Protein AF-A0A7S0XAI7-F1 (afdb_monomer_lite)

Sequence (142 aa):
STGARASRQPRCCQARARVEGGEAKEKMVASTLARLATSGPLSQPAGAPVFSASLAEARTRSRNFFRGVCREVPWAMRTYMLEEVTTTAKFRSQLADEWRRHDTTDYPVIDVMLFKASQEVVSAMAHHTQRHHIITRFVSPE

Radius of gyration: 27.35 Å; chains: 1; bounding box: 89×69×40 Å

pLDDT: mean 79.45, std 17.87, range [37.59, 95.19]

Foldseek 3Di:
DDDDDDDDDDPDPPPVVVVVVVVVVVVVVVVVVVVVVDDPLLPDDLDDQDADPDPVVLVVVLVVVLVVVLVCLVVLCVVLVCVVQDDSVQLNVLVVVVSVVPDDPDRRVSSVVSSVVSVVVNCSVVVVDHSVVCCCPRRDPD

Organism: NCBI:txid81844

InterPro domains:
  IPR016488 NADH dehydrogenase [ubiquinone] (complex I), alpha subcomplex, subunit 6 [PTHR12964] (5-140)

Structure (mmCIF, N/CA/C/O backbone):
data_AF-A0A7S0XAI7-F1
#
_entry.id   AF-A0A7S0XAI7-F1
#
loop_
_atom_site.group_PDB
_atom_site.id
_atom_site.type_symbol
_atom_site.label_atom_id
_atom_site.label_alt_id
_atom_site.label_comp_id
_atom_site.label_asym_id
_atom_site.label_entity_id
_atom_site.label_seq_id
_atom_site.pdbx_PDB_ins_code
_atom_site.Cartn_x
_atom_site.Cartn_y
_atom_site.Cartn_z
_atom_site.occupancy
_atom_site.B_iso_or_equiv
_atom_site.auth_seq_id
_atom_site.auth_comp_id
_atom_site.auth_asym_id
_atom_site.auth_atom_id
_atom_site.pdbx_PDB_model_num
ATOM 1 N N . SER A 1 1 ? 71.194 55.278 22.392 1.00 39.97 1 SER A N 1
ATOM 2 C CA . SER A 1 1 ? 69.857 55.905 22.384 1.00 39.97 1 SER A CA 1
ATOM 3 C C . SER A 1 1 ? 68.845 54.898 21.863 1.00 39.97 1 SER A C 1
ATOM 5 O O . SER A 1 1 ? 69.182 54.189 20.927 1.00 39.97 1 SER A O 1
ATOM 7 N N . THR A 1 2 ? 67.642 54.871 22.467 1.00 37.59 2 THR A N 1
ATOM 8 C CA . THR A 1 2 ? 66.369 54.285 21.952 1.00 37.59 2 THR A CA 1
ATOM 9 C C . THR A 1 2 ? 66.388 52.776 21.631 1.00 37.59 2 THR A C 1
ATOM 11 O O . THR A 1 2 ? 67.085 52.344 20.733 1.00 37.59 2 THR A O 1
ATOM 14 N N . GLY A 1 3 ? 65.688 51.869 22.322 1.00 45.44 3 GLY A N 1
ATOM 15 C CA . GLY A 1 3 ? 64.311 51.909 22.823 1.00 45.44 3 GLY A CA 1
ATOM 16 C C . GLY A 1 3 ? 63.417 51.094 21.875 1.00 45.44 3 GLY A C 1
ATOM 17 O O . GLY A 1 3 ? 63.122 51.574 20.788 1.00 45.44 3 GLY A O 1
ATOM 18 N N . ALA A 1 4 ? 62.980 49.885 22.256 1.00 39.44 4 ALA A N 1
ATOM 19 C CA . ALA A 1 4 ? 62.011 49.105 21.475 1.00 39.44 4 ALA A CA 1
ATOM 20 C C . ALA A 1 4 ? 60.995 48.400 22.391 1.00 39.44 4 ALA A C 1
ATOM 22 O O . ALA A 1 4 ? 61.331 47.601 23.261 1.00 39.44 4 ALA A O 1
ATOM 23 N N . ARG A 1 5 ? 59.735 48.787 22.198 1.00 42.44 5 ARG A N 1
ATOM 24 C CA . ARG A 1 5 ? 58.541 48.493 22.993 1.00 42.44 5 ARG A CA 1
ATOM 25 C C . ARG A 1 5 ? 57.945 47.157 22.531 1.00 42.44 5 ARG A C 1
ATOM 27 O O . ARG A 1 5 ? 57.613 47.022 21.358 1.00 42.44 5 ARG A O 1
ATOM 34 N N . ALA A 1 6 ? 57.787 46.192 23.437 1.00 44.72 6 ALA A N 1
ATOM 35 C CA . ALA A 1 6 ? 57.151 44.909 23.138 1.00 44.72 6 ALA A CA 1
ATOM 36 C C . ALA A 1 6 ? 55.638 45.084 22.906 1.00 44.72 6 ALA A C 1
ATOM 38 O O . ALA A 1 6 ? 54.916 45.627 23.748 1.00 44.72 6 ALA A O 1
ATOM 39 N N . SER A 1 7 ? 55.171 44.640 21.742 1.00 44.81 7 SER A N 1
ATOM 40 C CA . SER A 1 7 ? 53.781 44.672 21.298 1.00 44.81 7 SER A CA 1
ATOM 41 C C . SER A 1 7 ? 52.954 43.563 21.962 1.00 44.81 7 SER A C 1
ATOM 43 O O . SER A 1 7 ? 53.325 42.391 21.976 1.00 44.81 7 SER A O 1
ATOM 45 N N . ARG A 1 8 ? 51.795 43.937 22.520 1.00 47.50 8 ARG A N 1
ATOM 46 C CA . ARG A 1 8 ? 50.760 43.005 22.993 1.00 47.50 8 ARG A CA 1
ATOM 47 C C . ARG A 1 8 ? 50.003 42.431 21.790 1.00 47.50 8 ARG A C 1
ATOM 49 O O . ARG A 1 8 ? 49.464 43.194 20.994 1.00 47.50 8 ARG A O 1
ATOM 56 N N . GLN A 1 9 ? 49.919 41.106 21.690 1.00 51.25 9 GLN A N 1
ATOM 57 C CA . GLN A 1 9 ? 49.049 40.405 20.735 1.00 51.25 9 GLN A CA 1
ATOM 58 C C . GLN A 1 9 ? 47.570 40.444 21.183 1.00 51.25 9 GLN A C 1
ATOM 60 O O . GLN A 1 9 ? 47.303 40.342 22.386 1.00 51.25 9 GLN A O 1
ATOM 65 N N . PRO A 1 10 ? 46.590 40.557 20.261 1.00 45.16 10 PRO A N 1
ATOM 66 C CA . PRO A 1 10 ? 45.172 40.589 20.605 1.00 45.16 10 PRO A CA 1
ATOM 67 C C . PRO A 1 10 ? 44.537 39.187 20.655 1.00 45.16 10 PRO A C 1
ATOM 69 O O . PRO A 1 10 ? 44.761 38.327 19.804 1.00 45.16 10 PRO A O 1
ATOM 72 N N . ARG A 1 11 ? 43.673 38.987 21.657 1.00 48.84 11 ARG A N 1
ATOM 73 C CA . ARG A 1 11 ? 42.881 37.777 21.941 1.00 48.84 11 ARG A CA 1
ATOM 74 C C . ARG A 1 11 ? 41.692 37.597 20.974 1.00 48.84 11 ARG A C 1
ATOM 76 O O . ARG A 1 11 ? 40.551 37.589 21.422 1.00 48.84 11 ARG A O 1
ATOM 83 N N . CYS A 1 12 ? 41.918 37.482 19.664 1.00 46.75 12 CYS A N 1
ATOM 84 C CA . CYS A 1 12 ? 40.808 37.424 18.689 1.00 46.75 12 CYS A CA 1
ATOM 85 C C . CYS A 1 12 ? 40.480 36.013 18.145 1.00 46.75 12 CYS A C 1
ATOM 87 O O . CYS A 1 12 ? 39.404 35.798 17.595 1.00 46.75 12 CYS A O 1
ATOM 89 N N . CYS A 1 13 ? 41.347 35.010 18.327 1.00 45.41 13 CYS A N 1
ATOM 90 C CA . CYS A 1 13 ? 41.187 33.722 17.628 1.00 45.41 13 CYS A CA 1
ATOM 91 C C . CYS A 1 13 ? 40.283 32.681 18.323 1.00 45.41 13 CYS A C 1
ATOM 93 O O . CYS A 1 13 ? 39.889 31.712 17.685 1.00 45.41 13 CYS A O 1
ATOM 95 N N . GLN A 1 14 ? 39.915 32.852 19.599 1.00 48.50 14 GLN A N 1
ATOM 96 C CA . GLN A 1 14 ? 39.150 31.827 20.339 1.00 48.50 14 GLN A CA 1
ATOM 97 C C . GLN A 1 14 ? 37.618 31.967 20.233 1.00 48.50 14 GLN A C 1
ATOM 99 O O . GLN A 1 14 ? 36.899 31.022 20.548 1.00 48.50 14 GLN A O 1
ATOM 104 N N . ALA A 1 15 ? 37.097 33.103 19.756 1.00 47.91 15 ALA A N 1
ATOM 105 C CA . ALA A 1 15 ? 35.651 33.325 19.647 1.00 47.91 15 ALA A CA 1
ATOM 106 C C . ALA A 1 15 ? 35.016 32.676 18.398 1.00 47.91 15 ALA A C 1
ATOM 108 O O . ALA A 1 15 ? 33.851 32.292 18.442 1.00 47.91 15 ALA A O 1
ATOM 109 N N . ARG A 1 16 ? 35.771 32.497 17.303 1.00 47.25 16 ARG A N 1
ATOM 110 C CA . ARG A 1 16 ? 35.244 31.961 16.029 1.00 47.25 16 ARG A CA 1
ATOM 111 C C . ARG A 1 16 ? 34.845 30.482 16.099 1.00 47.25 16 ARG A C 1
ATOM 113 O O . ARG A 1 16 ? 33.757 30.128 15.663 1.00 47.25 16 ARG A O 1
ATOM 120 N N . ALA A 1 17 ? 35.658 29.637 16.735 1.00 41.84 17 ALA A N 1
ATOM 121 C CA . ALA A 1 17 ? 35.415 28.190 16.782 1.00 41.84 17 ALA A CA 1
ATOM 122 C C . ALA A 1 17 ? 34.161 27.788 17.592 1.00 41.84 17 ALA A C 1
ATOM 124 O O . ALA A 1 17 ? 33.568 26.738 17.351 1.00 41.84 17 ALA A O 1
ATOM 125 N N . ARG A 1 18 ? 33.728 28.618 18.556 1.00 45.16 18 ARG A N 1
ATOM 126 C CA . ARG A 1 18 ? 32.537 28.341 19.383 1.00 45.16 18 ARG A CA 1
ATOM 127 C C . ARG A 1 18 ? 31.226 28.679 18.665 1.00 45.16 18 ARG A C 1
ATOM 129 O O . ARG A 1 18 ? 30.214 28.044 18.945 1.00 45.16 18 ARG A O 1
ATOM 136 N N . VAL A 1 19 ? 31.259 29.645 17.743 1.00 50.91 19 VAL A N 1
ATOM 137 C CA . VAL A 1 19 ? 30.106 30.058 16.924 1.00 50.91 19 VAL A CA 1
ATOM 138 C C . VAL A 1 19 ? 29.826 29.019 15.835 1.00 50.91 19 VAL A C 1
ATOM 140 O O . VAL A 1 19 ? 28.688 28.580 15.695 1.00 50.91 19 VAL A O 1
ATOM 143 N N . GLU A 1 20 ? 30.866 28.517 15.163 1.00 49.88 20 GLU A N 1
ATOM 144 C CA . GLU A 1 20 ? 30.736 27.502 14.102 1.00 49.88 20 GLU A CA 1
ATOM 145 C C . GLU A 1 20 ? 30.156 26.167 14.618 1.00 49.88 20 GLU A C 1
ATOM 147 O O . GLU A 1 20 ? 29.331 25.535 13.956 1.00 49.88 20 GLU A O 1
ATOM 152 N N . GLY A 1 21 ? 30.518 25.754 15.841 1.00 52.00 21 GLY A N 1
ATOM 153 C CA . GLY A 1 21 ? 29.974 24.544 16.473 1.00 52.00 21 GLY A CA 1
ATOM 154 C C . GLY A 1 21 ? 28.517 24.668 16.946 1.00 52.00 21 GLY A C 1
ATOM 155 O O . GLY A 1 21 ? 27.810 23.660 17.017 1.00 52.00 21 GLY A O 1
ATOM 156 N N . GLY A 1 22 ? 28.057 25.884 17.264 1.00 57.41 22 GLY A N 1
ATOM 157 C CA . GLY A 1 22 ? 26.656 26.168 17.593 1.00 57.41 22 GLY A CA 1
ATOM 158 C C . GLY A 1 22 ? 25.771 26.153 16.349 1.00 57.41 22 GLY A C 1
ATOM 159 O O . GLY A 1 22 ? 24.741 25.485 16.332 1.00 57.41 22 GLY A O 1
ATOM 160 N N . GLU A 1 23 ? 26.246 26.781 15.276 1.00 58.97 23 GLU A N 1
ATOM 161 C CA . GLU A 1 23 ? 25.546 26.866 13.994 1.00 58.97 23 GLU A CA 1
ATOM 162 C C . GLU A 1 23 ? 25.386 25.486 13.328 1.00 58.97 23 GLU A C 1
ATOM 164 O O . GLU A 1 23 ? 24.340 25.174 12.761 1.00 58.97 23 GLU A O 1
ATOM 169 N N . ALA A 1 24 ? 26.387 24.605 13.444 1.00 65.25 24 ALA A N 1
ATOM 170 C CA . ALA A 1 24 ? 26.294 23.227 12.955 1.00 65.25 24 ALA A CA 1
ATOM 171 C C . ALA A 1 24 ? 25.260 22.390 13.732 1.00 65.25 24 ALA A C 1
ATOM 173 O O . ALA A 1 24 ? 24.505 21.619 13.134 1.00 65.25 24 ALA A O 1
ATOM 174 N N . LYS A 1 25 ? 25.188 22.554 15.061 1.00 67.50 25 LYS A N 1
ATOM 175 C CA . LYS A 1 25 ? 24.176 21.885 15.895 1.00 67.50 25 LYS A CA 1
ATOM 176 C C . LYS A 1 25 ? 22.775 22.402 15.598 1.00 67.50 25 LYS A C 1
ATOM 178 O O . LYS A 1 25 ? 21.853 21.601 15.488 1.00 67.50 25 LYS A O 1
ATOM 183 N N . GLU A 1 26 ? 22.625 23.708 15.421 1.00 71.69 26 GLU A N 1
ATOM 184 C CA . GLU A 1 26 ? 21.356 24.337 15.066 1.00 71.69 26 GLU A CA 1
ATOM 185 C C . GLU A 1 26 ? 20.870 23.877 13.688 1.00 71.69 26 GLU A C 1
ATOM 187 O O . GLU A 1 26 ? 19.724 23.456 13.557 1.00 71.69 26 GLU A O 1
ATOM 192 N N . LYS A 1 27 ? 21.759 23.802 12.688 1.00 72.75 27 LYS A N 1
ATOM 193 C CA . LYS A 1 27 ? 21.453 23.227 11.366 1.00 72.75 27 LYS A CA 1
ATOM 194 C C . LYS A 1 27 ? 21.058 21.752 11.447 1.00 72.75 27 LYS A C 1
ATOM 196 O O . LYS A 1 27 ? 20.119 21.331 10.776 1.00 72.75 27 LYS A O 1
ATOM 201 N N . MET A 1 28 ? 21.734 20.959 12.279 1.00 68.56 28 MET A N 1
ATOM 202 C CA . MET A 1 28 ? 21.401 19.545 12.479 1.00 68.56 28 MET A CA 1
ATOM 203 C C . MET A 1 28 ? 20.022 19.375 13.130 1.00 68.56 28 MET A C 1
ATOM 205 O O . MET A 1 28 ? 19.206 18.595 12.631 1.00 68.56 28 MET A O 1
ATOM 209 N N . VAL A 1 29 ? 19.738 20.129 14.196 1.00 74.00 29 VAL A N 1
ATOM 210 C CA . VAL A 1 29 ? 18.439 20.130 14.885 1.00 74.00 29 VAL A CA 1
ATOM 211 C C . VAL A 1 29 ? 17.336 20.624 13.951 1.00 74.00 29 VAL A C 1
ATOM 213 O O . VAL A 1 29 ? 16.318 19.950 13.830 1.00 74.00 29 VAL A O 1
ATOM 216 N N . ALA A 1 30 ? 17.562 21.709 13.209 1.00 71.00 30 ALA A N 1
ATOM 217 C CA . ALA A 1 30 ? 16.631 22.222 12.208 1.00 71.00 30 ALA A CA 1
ATOM 218 C C . ALA A 1 30 ? 16.374 21.208 11.082 1.00 71.00 30 ALA A C 1
ATOM 220 O O . ALA A 1 30 ? 15.227 21.010 10.697 1.00 71.00 30 ALA A O 1
ATOM 221 N N . SER A 1 31 ? 17.399 20.496 10.596 1.00 70.81 31 SER A N 1
ATOM 222 C CA . SER A 1 31 ? 17.222 19.442 9.584 1.00 70.81 31 SER A CA 1
ATOM 223 C C . SER A 1 31 ? 16.433 18.242 10.118 1.00 70.81 31 SER A C 1
ATOM 225 O O . SER A 1 31 ? 15.653 17.631 9.389 1.00 70.81 31 SER A O 1
ATOM 227 N N . THR A 1 32 ? 16.610 17.920 11.401 1.00 69.25 32 THR A N 1
ATOM 228 C CA . THR A 1 32 ? 15.903 16.825 12.072 1.00 69.25 32 THR A CA 1
ATOM 229 C C . THR A 1 32 ? 14.440 17.201 12.289 1.00 69.25 32 THR A C 1
ATOM 231 O O . THR A 1 32 ? 13.553 16.423 11.953 1.00 69.25 32 THR A O 1
ATOM 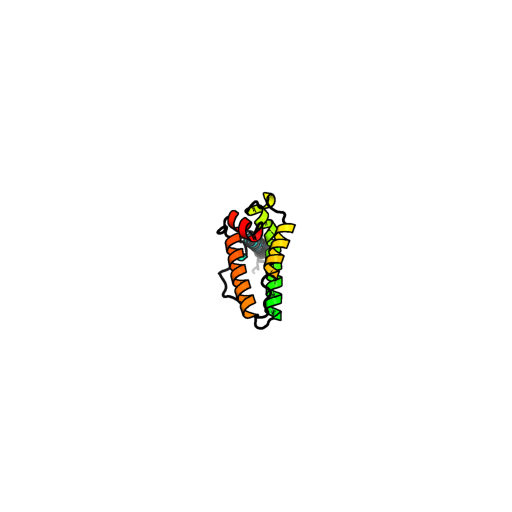234 N N . LEU A 1 33 ? 14.178 18.422 12.762 1.00 67.81 33 LEU A N 1
ATOM 235 C CA . LEU A 1 33 ? 12.834 18.988 12.892 1.00 67.81 33 LEU A CA 1
ATOM 236 C C . LEU A 1 33 ? 12.129 19.106 11.540 1.00 67.81 33 LEU A C 1
ATOM 238 O O . LEU A 1 33 ? 10.972 18.720 11.437 1.00 67.81 33 LEU A O 1
ATOM 242 N N . ALA A 1 34 ? 12.825 19.553 10.494 1.00 62.69 34 ALA A N 1
ATOM 243 C CA . ALA A 1 34 ? 12.274 19.617 9.144 1.00 62.69 34 ALA A CA 1
ATOM 244 C C . ALA A 1 34 ? 11.853 18.226 8.647 1.00 62.69 34 ALA A C 1
ATOM 246 O O . ALA A 1 34 ? 10.745 18.069 8.155 1.00 62.69 34 ALA A O 1
ATOM 247 N N . ARG A 1 35 ? 12.680 17.191 8.857 1.00 59.84 35 ARG A N 1
ATOM 248 C CA . ARG A 1 35 ? 12.329 15.798 8.515 1.00 59.84 35 ARG A CA 1
ATOM 249 C C . ARG A 1 35 ? 11.142 15.248 9.308 1.00 59.84 35 ARG A C 1
ATOM 251 O O . ARG A 1 35 ? 10.456 14.368 8.805 1.00 59.84 35 ARG A O 1
ATOM 258 N N . LEU A 1 36 ? 10.926 15.725 10.533 1.00 63.22 36 LEU A N 1
ATOM 259 C CA . LEU A 1 36 ? 9.769 15.353 11.351 1.00 63.22 36 LEU A CA 1
ATOM 260 C C . LEU A 1 36 ? 8.503 16.132 10.960 1.00 63.22 36 LEU A C 1
ATOM 262 O O . LEU 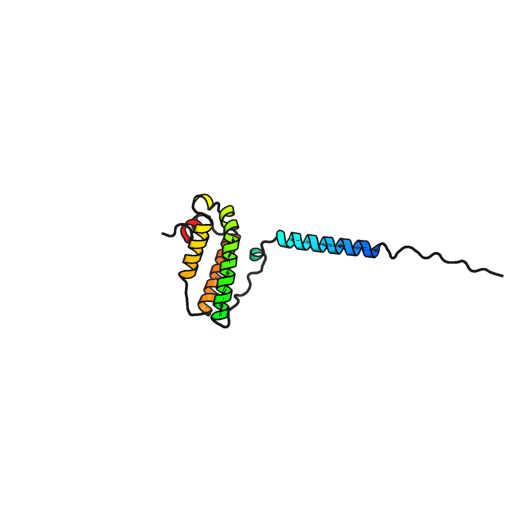A 1 36 ? 7.401 15.633 11.171 1.00 63.22 36 LEU A O 1
ATOM 266 N N . ALA A 1 37 ? 8.653 17.337 10.402 1.00 55.50 37 ALA A N 1
ATOM 267 C CA . ALA A 1 37 ? 7.552 18.234 10.060 1.00 55.50 37 ALA A CA 1
ATOM 268 C C . ALA A 1 37 ? 6.950 17.984 8.667 1.00 55.50 37 ALA A C 1
ATOM 270 O O . ALA A 1 37 ? 5.794 18.336 8.441 1.00 55.50 37 ALA A O 1
ATOM 271 N N . THR A 1 38 ? 7.689 17.376 7.734 1.00 58.34 38 THR A N 1
ATOM 272 C CA . THR A 1 38 ? 7.166 17.017 6.407 1.00 58.34 38 THR A CA 1
ATOM 273 C C . THR A 1 38 ? 6.876 15.526 6.306 1.00 58.34 38 THR A C 1
ATOM 275 O O . THR A 1 38 ? 7.756 14.684 6.481 1.00 58.34 38 THR A O 1
ATOM 278 N N . SER A 1 39 ? 5.643 15.174 5.933 1.00 62.38 39 SER A N 1
ATOM 279 C CA . SER A 1 39 ? 5.340 13.816 5.493 1.00 62.38 39 SER A CA 1
ATOM 280 C C . SER A 1 39 ? 6.078 13.559 4.176 1.00 62.38 39 SER A C 1
ATOM 282 O O . SER A 1 39 ? 5.741 14.102 3.124 1.00 62.38 39 SER A O 1
ATOM 284 N N . GLY A 1 40 ? 7.117 12.722 4.243 1.00 66.25 40 GLY A N 1
ATOM 285 C CA . GLY A 1 40 ? 7.941 12.325 3.097 1.00 66.25 40 GLY A CA 1
ATOM 286 C C . GLY A 1 40 ? 7.164 12.043 1.800 1.00 66.25 40 GLY A C 1
ATOM 287 O O . GLY A 1 40 ? 7.566 12.579 0.770 1.00 66.25 40 GLY A O 1
ATOM 288 N N . PRO A 1 41 ? 6.047 11.284 1.813 1.00 65.12 41 PRO A N 1
ATOM 289 C CA . PRO A 1 41 ? 5.302 10.994 0.586 1.00 65.12 41 PRO A CA 1
ATOM 290 C C . PRO A 1 41 ? 4.489 12.175 0.031 1.00 65.12 41 PRO A C 1
ATOM 292 O O . PRO A 1 41 ? 4.265 12.208 -1.172 1.00 65.12 41 PRO A O 1
ATOM 295 N N . LEU A 1 42 ? 4.066 13.145 0.853 1.00 65.56 42 LEU A N 1
ATOM 296 C CA . LEU A 1 42 ? 3.322 14.324 0.370 1.00 65.56 42 LEU A CA 1
ATOM 297 C C . LEU A 1 42 ? 4.249 15.475 -0.045 1.00 65.56 42 LEU A C 1
ATOM 299 O O . LEU A 1 42 ? 3.853 16.338 -0.820 1.00 65.56 42 LEU A O 1
ATOM 303 N N . SER A 1 43 ? 5.480 15.501 0.475 1.00 66.06 43 SER A N 1
ATOM 304 C CA . SER A 1 43 ? 6.469 16.541 0.174 1.00 66.06 43 SER A CA 1
ATOM 305 C C . SER A 1 43 ? 7.270 16.280 -1.105 1.00 66.06 43 SER A C 1
ATOM 307 O O . SER A 1 43 ? 7.946 17.193 -1.584 1.00 66.06 43 SER A O 1
ATOM 309 N N . GLN A 1 44 ? 7.273 15.051 -1.626 1.00 66.62 44 GLN A N 1
ATOM 310 C CA . GLN A 1 44 ? 8.008 14.726 -2.846 1.00 66.62 44 GLN A CA 1
ATOM 311 C C . GLN A 1 44 ? 7.217 15.180 -4.080 1.00 66.62 44 GLN A C 1
ATOM 313 O O . GLN A 1 44 ? 6.012 14.932 -4.148 1.00 66.62 44 GLN A O 1
ATOM 318 N N . PRO A 1 45 ? 7.866 15.823 -5.073 1.00 60.12 45 PRO A N 1
ATOM 319 C CA . PRO A 1 45 ? 7.214 16.069 -6.352 1.00 60.12 45 PRO A CA 1
ATOM 320 C C . PRO A 1 45 ? 6.779 14.723 -6.933 1.00 60.12 45 PRO A C 1
ATOM 322 O O . PRO A 1 45 ? 7.503 13.737 -6.784 1.00 60.12 45 PRO A O 1
ATOM 325 N N . ALA A 1 46 ? 5.608 14.675 -7.574 1.00 61.22 46 ALA A N 1
ATOM 326 C CA . ALA A 1 46 ? 5.100 13.466 -8.214 1.00 61.22 46 ALA A CA 1
ATOM 327 C C . ALA A 1 46 ? 6.119 12.974 -9.257 1.00 61.22 46 ALA A C 1
ATOM 329 O O . ALA A 1 46 ? 6.177 13.475 -10.379 1.00 61.22 46 ALA A O 1
ATOM 330 N N . GLY A 1 47 ? 6.991 12.054 -8.842 1.00 61.56 47 GLY A N 1
ATOM 331 C CA . GLY A 1 47 ? 8.075 11.546 -9.666 1.00 61.56 47 GLY A CA 1
ATOM 332 C C . GLY A 1 47 ? 7.522 10.748 -10.838 1.00 61.56 47 GLY A C 1
ATOM 333 O O . GLY A 1 47 ? 6.488 10.087 -10.718 1.00 61.56 47 GLY A O 1
ATOM 334 N N . ALA A 1 48 ? 8.221 10.799 -11.971 1.00 69.94 48 ALA A N 1
ATOM 335 C CA . ALA A 1 48 ? 7.913 9.935 -13.102 1.00 69.94 48 ALA A CA 1
ATOM 336 C C . ALA A 1 48 ? 7.913 8.456 -12.655 1.00 69.94 48 ALA A C 1
ATOM 338 O O . ALA A 1 48 ? 8.738 8.077 -11.814 1.00 69.94 48 ALA A O 1
ATOM 339 N N . PRO A 1 49 ? 7.004 7.618 -13.189 1.00 74.12 49 PRO A N 1
ATOM 340 C CA . PRO A 1 49 ? 6.957 6.208 -12.832 1.00 74.12 49 PRO A CA 1
ATOM 341 C C . PRO A 1 49 ? 8.294 5.539 -13.163 1.00 74.12 49 PRO A C 1
ATOM 343 O O . PRO A 1 49 ? 8.803 5.640 -14.279 1.00 74.12 49 PRO A O 1
ATOM 346 N N . VAL A 1 50 ? 8.869 4.860 -12.172 1.00 81.81 50 VAL A N 1
ATOM 347 C CA . VAL A 1 50 ? 10.077 4.055 -12.354 1.00 81.81 50 VAL A CA 1
ATOM 348 C C . VAL A 1 50 ? 9.644 2.679 -12.836 1.00 81.81 50 VAL A C 1
ATOM 350 O O . VAL A 1 50 ? 8.966 1.959 -12.106 1.00 81.81 50 VAL A O 1
ATOM 353 N N . PHE A 1 51 ? 10.047 2.312 -14.049 1.00 87.81 51 PHE A N 1
ATOM 354 C CA . PHE A 1 51 ? 9.789 0.988 -14.609 1.00 87.81 51 PHE A CA 1
ATOM 355 C C . PHE A 1 51 ? 10.945 0.036 -14.296 1.00 87.81 51 PHE A C 1
ATOM 357 O O . PHE A 1 51 ? 12.112 0.427 -14.277 1.00 87.81 51 PHE A O 1
ATOM 364 N N . SER A 1 52 ? 10.621 -1.212 -13.980 1.00 90.31 52 SER A N 1
ATOM 365 C CA . SER A 1 52 ? 11.586 -2.289 -13.783 1.00 90.31 52 SER A CA 1
ATOM 366 C C . SER A 1 52 ? 12.088 -2.836 -15.112 1.00 90.31 52 SER A C 1
ATOM 368 O O . SER A 1 52 ? 11.356 -2.899 -16.098 1.00 90.31 52 SER A O 1
ATOM 370 N N . ALA A 1 53 ? 13.334 -3.308 -15.108 1.00 91.31 53 ALA A N 1
ATOM 371 C CA . ALA A 1 53 ? 13.918 -4.004 -16.252 1.00 91.31 53 ALA A CA 1
ATOM 372 C C . ALA A 1 53 ? 13.625 -5.516 -16.238 1.00 91.31 53 ALA A C 1
ATOM 374 O O . ALA A 1 53 ? 13.774 -6.187 -17.255 1.00 91.31 53 ALA A O 1
ATOM 375 N N . SER A 1 54 ? 13.234 -6.074 -15.084 1.00 93.81 54 SER A N 1
ATOM 376 C CA . SER A 1 54 ? 12.982 -7.510 -14.919 1.00 93.81 54 SER A CA 1
ATOM 377 C C . SER A 1 54 ? 11.849 -7.817 -13.935 1.00 93.81 54 SER A C 1
ATOM 379 O O . SER A 1 54 ? 11.550 -7.038 -13.027 1.00 93.81 54 SER A O 1
ATOM 381 N N . LEU A 1 55 ? 11.276 -9.020 -14.050 1.00 92.75 55 LEU A N 1
ATOM 382 C CA . LEU A 1 55 ? 10.264 -9.541 -13.122 1.00 92.75 55 LEU A CA 1
ATOM 383 C C . LEU A 1 55 ? 10.757 -9.600 -11.670 1.00 92.75 55 LEU A C 1
ATOM 385 O O . LEU A 1 55 ? 10.016 -9.287 -10.737 1.00 92.75 55 LEU A O 1
ATOM 389 N N . ALA A 1 56 ? 12.003 -10.033 -11.462 1.00 93.81 56 ALA A N 1
ATOM 390 C CA . ALA A 1 56 ? 12.573 -10.186 -10.126 1.00 93.81 56 ALA A CA 1
ATOM 391 C C . ALA A 1 56 ? 12.683 -8.833 -9.406 1.00 93.81 56 ALA A C 1
ATOM 393 O O . ALA A 1 56 ? 12.390 -8.732 -8.208 1.00 93.81 56 ALA A O 1
ATOM 394 N N . GLU A 1 57 ? 13.049 -7.789 -10.150 1.00 93.94 57 GLU A N 1
ATOM 395 C CA . GLU A 1 57 ? 13.104 -6.420 -9.654 1.00 93.94 57 GLU A CA 1
ATOM 396 C C . GLU A 1 57 ? 11.701 -5.896 -9.314 1.00 93.94 57 GLU A C 1
ATOM 398 O O . GLU A 1 57 ? 11.480 -5.454 -8.184 1.00 93.94 57 GLU A O 1
ATOM 403 N N . ALA A 1 58 ? 10.737 -6.047 -10.230 1.00 93.56 58 ALA A N 1
ATOM 404 C CA . ALA A 1 58 ? 9.354 -5.604 -10.034 1.00 93.56 58 ALA A CA 1
ATOM 405 C C . ALA A 1 58 ? 8.719 -6.262 -8.798 1.00 93.56 58 ALA A C 1
ATOM 407 O O . ALA A 1 58 ? 8.126 -5.596 -7.947 1.00 93.56 58 ALA A O 1
ATOM 408 N N . ARG A 1 59 ? 8.931 -7.573 -8.617 1.00 92.56 59 ARG A N 1
ATOM 409 C CA . ARG A 1 59 ? 8.478 -8.311 -7.426 1.00 92.56 59 ARG A CA 1
ATOM 410 C C . ARG A 1 59 ? 9.139 -7.813 -6.146 1.00 92.56 59 ARG A C 1
ATOM 412 O O . ARG A 1 59 ? 8.492 -7.729 -5.104 1.00 92.56 59 ARG A O 1
ATOM 419 N N . THR A 1 60 ? 10.426 -7.487 -6.192 1.00 94.38 60 THR A N 1
ATOM 420 C CA . THR A 1 60 ? 11.143 -6.963 -5.022 1.00 94.38 60 THR A CA 1
ATOM 421 C C . THR A 1 60 ? 10.627 -5.579 -4.639 1.00 94.38 60 THR A C 1
ATOM 423 O O . THR A 1 60 ? 10.347 -5.337 -3.462 1.00 94.38 60 THR A O 1
ATOM 426 N N . ARG A 1 61 ? 10.409 -4.706 -5.627 1.00 93.12 61 ARG A N 1
ATOM 427 C CA . ARG A 1 61 ? 9.802 -3.384 -5.445 1.00 93.12 61 ARG A CA 1
ATOM 428 C C . ARG A 1 61 ? 8.390 -3.490 -4.875 1.00 93.12 61 ARG A C 1
ATOM 430 O O . ARG A 1 61 ? 8.094 -2.838 -3.880 1.00 93.12 61 ARG A O 1
ATOM 437 N N . SER A 1 62 ? 7.578 -4.388 -5.428 1.00 93.38 62 SER A N 1
ATOM 438 C CA . SER A 1 62 ? 6.226 -4.698 -4.959 1.00 93.38 62 SER A CA 1
ATOM 439 C C . SER A 1 62 ? 6.204 -5.104 -3.482 1.00 93.38 62 SER A C 1
ATOM 441 O O . SER A 1 62 ? 5.511 -4.484 -2.674 1.00 93.38 62 SER A O 1
ATOM 443 N N . ARG A 1 63 ? 7.053 -6.055 -3.069 1.00 94.00 63 ARG A N 1
ATOM 444 C CA . ARG A 1 63 ? 7.148 -6.462 -1.654 1.00 94.00 63 ARG A CA 1
ATOM 445 C C . ARG A 1 63 ? 7.604 -5.326 -0.739 1.00 94.00 63 ARG A C 1
ATOM 447 O O . ARG A 1 63 ? 7.120 -5.214 0.387 1.00 94.00 63 ARG A O 1
ATOM 454 N N . ASN A 1 64 ? 8.552 -4.506 -1.185 1.00 94.62 64 ASN A N 1
ATOM 455 C CA . ASN A 1 64 ? 9.041 -3.374 -0.398 1.00 94.62 64 ASN A CA 1
ATOM 456 C C . ASN A 1 64 ? 7.971 -2.291 -0.241 1.00 94.62 64 ASN A C 1
ATOM 458 O O . ASN A 1 64 ? 7.796 -1.776 0.863 1.00 94.62 64 ASN A O 1
ATOM 462 N N . PHE A 1 65 ? 7.216 -2.014 -1.303 1.00 93.81 65 PHE A N 1
ATOM 463 C CA . PHE A 1 65 ? 6.074 -1.111 -1.265 1.00 93.81 65 PHE A CA 1
ATOM 464 C C . PHE A 1 65 ? 5.001 -1.614 -0.293 1.00 93.81 65 PHE A C 1
ATOM 466 O O . PHE A 1 65 ? 4.612 -0.884 0.615 1.00 93.81 65 PHE A O 1
ATOM 473 N N . PHE A 1 66 ? 4.601 -2.886 -0.393 1.00 94.94 66 PHE A N 1
ATOM 474 C CA . PHE A 1 66 ? 3.604 -3.480 0.503 1.00 94.94 66 PHE A CA 1
ATOM 475 C C . PHE A 1 66 ? 4.008 -3.395 1.985 1.00 94.94 66 PHE A C 1
ATOM 477 O O . PHE A 1 66 ? 3.196 -3.056 2.849 1.00 94.94 66 PHE A O 1
ATOM 484 N N . ARG A 1 67 ? 5.291 -3.629 2.297 1.00 95.06 67 ARG A N 1
ATOM 485 C CA . ARG A 1 67 ? 5.829 -3.422 3.653 1.00 95.06 67 ARG A CA 1
ATOM 486 C C . ARG A 1 67 ? 5.717 -1.969 4.107 1.00 95.06 67 ARG A C 1
ATOM 488 O O . ARG A 1 67 ? 5.438 -1.741 5.281 1.00 95.06 67 ARG A O 1
ATOM 495 N N . GLY A 1 68 ? 5.940 -1.013 3.205 1.00 93.75 68 GLY A N 1
ATOM 496 C CA . GLY A 1 68 ? 5.711 0.411 3.452 1.00 93.75 68 GLY A CA 1
ATOM 497 C C . GLY A 1 68 ? 4.259 0.681 3.836 1.00 93.75 68 GLY A C 1
ATOM 498 O O . GLY A 1 68 ? 4.005 1.178 4.927 1.00 93.75 68 GLY A O 1
ATOM 499 N N . VAL A 1 69 ? 3.308 0.226 3.018 1.00 93.44 69 VAL A N 1
ATOM 500 C CA . VAL A 1 69 ? 1.866 0.369 3.289 1.00 93.44 69 VAL A CA 1
ATOM 501 C C . VAL A 1 69 ? 1.488 -0.216 4.654 1.00 93.44 69 VAL A C 1
ATOM 503 O O . VAL A 1 69 ? 0.806 0.428 5.446 1.00 93.44 69 VAL A O 1
ATOM 506 N N . CYS A 1 70 ? 1.997 -1.401 4.999 1.00 94.38 70 CYS A N 1
ATOM 507 C CA . CYS A 1 70 ? 1.711 -2.045 6.286 1.00 94.38 70 CYS A CA 1
ATOM 508 C C . CYS A 1 70 ? 2.220 -1.267 7.516 1.00 94.38 70 CYS A C 1
ATOM 510 O O . CYS A 1 70 ? 1.691 -1.462 8.621 1.00 94.38 70 CYS A O 1
ATOM 512 N N . ARG A 1 71 ? 3.244 -0.417 7.346 1.00 93.88 71 ARG A N 1
ATOM 513 C CA . ARG A 1 71 ? 3.755 0.491 8.387 1.00 93.88 71 ARG A CA 1
ATOM 514 C C . ARG A 1 71 ? 2.880 1.729 8.550 1.00 93.88 71 ARG A C 1
ATOM 516 O O . ARG A 1 71 ? 2.780 2.217 9.668 1.00 93.88 71 ARG A O 1
ATOM 523 N N . GLU A 1 72 ? 2.205 2.162 7.488 1.00 91.75 72 GLU A N 1
ATOM 524 C CA . GLU A 1 72 ? 1.258 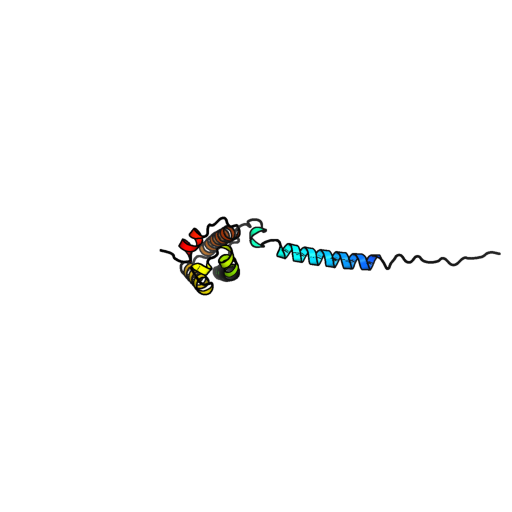3.285 7.515 1.00 91.75 72 GLU A CA 1
ATOM 525 C C . GLU A 1 72 ? -0.124 2.892 8.059 1.00 91.75 72 GLU A C 1
ATOM 527 O O . GLU A 1 72 ? -0.887 3.743 8.512 1.00 91.75 72 GLU A O 1
ATOM 532 N N . VAL A 1 73 ? -0.452 1.595 8.098 1.00 93.81 73 VAL A N 1
ATOM 533 C CA . VAL A 1 73 ? -1.745 1.102 8.608 1.00 93.81 73 VAL A CA 1
ATOM 534 C C . VAL A 1 73 ? -2.125 1.667 9.990 1.00 93.81 73 VAL A C 1
ATOM 536 O O . VAL A 1 73 ? -3.252 2.132 10.130 1.00 93.81 73 VAL A O 1
ATOM 539 N N . PRO A 1 74 ? -1.255 1.687 11.022 1.00 93.81 74 PRO A N 1
ATOM 540 C CA . PRO A 1 74 ? -1.603 2.279 12.314 1.00 93.81 74 PRO A CA 1
ATOM 541 C C . PRO A 1 74 ? -1.932 3.773 12.241 1.00 93.81 74 PRO A C 1
ATOM 543 O O . PRO A 1 74 ? -2.761 4.242 13.014 1.00 93.81 74 PRO A O 1
ATOM 546 N N . TRP A 1 75 ? -1.284 4.519 11.341 1.00 93.50 75 TRP A N 1
ATOM 547 C CA . TRP A 1 75 ? -1.632 5.917 11.096 1.00 93.50 75 TRP A CA 1
ATOM 548 C C . TRP A 1 75 ? -3.034 6.005 10.485 1.00 93.50 75 TRP A C 1
ATOM 550 O O . TRP A 1 75 ? -3.893 6.674 11.052 1.00 93.50 75 TRP A O 1
ATOM 560 N N . ALA A 1 76 ? -3.310 5.240 9.425 1.00 92.25 76 ALA A N 1
ATOM 561 C CA . ALA A 1 76 ? -4.616 5.234 8.766 1.00 92.25 76 ALA A CA 1
ATOM 562 C C . ALA A 1 76 ? -5.757 4.823 9.716 1.00 92.25 76 ALA A C 1
ATOM 564 O O . ALA A 1 76 ? -6.818 5.440 9.703 1.00 92.25 76 ALA A O 1
ATOM 565 N N . MET A 1 77 ? -5.526 3.829 10.581 1.00 94.19 77 MET A N 1
ATOM 566 C CA . MET A 1 77 ? -6.496 3.379 11.587 1.00 94.19 77 MET A CA 1
ATOM 567 C C . MET A 1 77 ? -6.926 4.510 12.524 1.00 94.19 77 MET A C 1
ATOM 569 O O . MET A 1 77 ? -8.122 4.684 12.743 1.00 94.19 77 MET A O 1
ATOM 573 N N . ARG A 1 78 ? -5.970 5.304 13.026 1.00 93.38 78 ARG A N 1
ATOM 574 C CA . ARG A 1 78 ? -6.265 6.438 13.911 1.00 93.38 78 ARG A CA 1
ATOM 575 C C . ARG A 1 78 ? -6.914 7.588 13.157 1.00 93.38 78 ARG A C 1
ATOM 577 O O . ARG A 1 78 ? -7.938 8.098 13.596 1.00 93.38 78 ARG A O 1
ATOM 584 N N . THR A 1 79 ? -6.355 7.977 12.013 1.00 92.75 79 THR A N 1
ATOM 585 C CA . THR A 1 79 ? -6.823 9.171 11.303 1.00 92.75 79 THR A CA 1
ATOM 586 C C . THR A 1 79 ? -8.213 8.992 10.699 1.00 92.75 79 THR A C 1
ATOM 588 O O . THR A 1 79 ? -8.999 9.932 10.667 1.00 92.75 79 THR A O 1
ATOM 591 N N . TYR A 1 80 ? -8.551 7.773 10.275 1.00 93.56 80 TYR A N 1
ATOM 592 C CA . TYR A 1 80 ? -9.883 7.433 9.776 1.00 93.56 80 TYR A CA 1
ATOM 593 C C . TYR A 1 80 ? -10.790 6.790 10.831 1.00 93.56 80 TYR A C 1
ATOM 595 O O . TYR A 1 80 ? -11.885 6.346 10.484 1.00 93.56 80 TYR A O 1
ATOM 603 N N . MET A 1 81 ? -10.367 6.744 12.102 1.00 93.38 81 MET A N 1
ATOM 604 C CA . MET A 1 81 ? -11.091 6.152 13.241 1.00 93.38 81 MET A CA 1
ATOM 605 C C . MET A 1 81 ? -11.559 4.693 13.014 1.00 93.38 81 MET A C 1
ATOM 607 O O . MET A 1 81 ? -12.602 4.275 13.515 1.00 93.38 81 MET A O 1
ATOM 611 N N . LEU A 1 82 ? -10.832 3.895 12.229 1.00 93.00 82 LEU A N 1
ATOM 612 C CA . LEU A 1 82 ? -11.272 2.562 11.774 1.00 93.00 82 LEU A CA 1
ATOM 613 C C . LEU A 1 82 ? -11.343 1.501 12.888 1.00 93.00 82 LEU A C 1
ATOM 615 O O . LEU A 1 82 ? -11.825 0.395 12.646 1.00 93.00 82 LEU A O 1
ATOM 619 N N . GLU A 1 83 ? -10.879 1.828 14.094 1.00 92.00 83 GLU A N 1
ATOM 620 C CA . GLU A 1 83 ? -10.843 0.939 15.264 1.00 92.00 83 GLU A CA 1
ATOM 621 C C . GLU A 1 83 ? -12.236 0.461 15.710 1.00 92.00 83 GLU A C 1
ATOM 623 O O . GLU A 1 83 ? -12.354 -0.602 16.312 1.00 92.00 83 GLU A O 1
ATOM 628 N N . GLU A 1 84 ? -13.298 1.191 15.358 1.00 90.62 84 GLU A N 1
ATOM 629 C CA . GLU A 1 84 ? -14.690 0.804 15.640 1.00 90.62 84 GLU A CA 1
ATOM 630 C C . GLU A 1 84 ? -15.199 -0.335 14.741 1.00 90.62 84 GLU A C 1
ATOM 632 O O . GLU A 1 84 ? -16.141 -1.037 15.100 1.00 90.62 84 GLU A O 1
ATOM 637 N N . VAL A 1 85 ? -14.609 -0.503 13.553 1.00 92.00 85 VAL A N 1
ATOM 638 C CA . VAL A 1 85 ? -15.116 -1.411 12.506 1.00 92.00 85 VAL A CA 1
ATOM 639 C C . VAL A 1 85 ? -14.177 -2.596 12.288 1.00 92.00 85 VAL A C 1
ATOM 641 O O . VAL A 1 85 ? -14.602 -3.683 11.894 1.00 92.00 85 VAL A O 1
ATOM 644 N N . THR A 1 86 ? -12.878 -2.412 12.520 1.00 94.38 86 THR A N 1
ATOM 645 C CA . THR A 1 86 ? -11.872 -3.447 12.280 1.00 94.38 86 THR A CA 1
ATOM 646 C C . THR A 1 86 ? -10.701 -3.336 13.243 1.00 94.38 86 THR A C 1
ATOM 648 O O . THR A 1 86 ? -10.525 -2.350 13.950 1.00 94.38 86 THR A O 1
ATOM 651 N N . THR A 1 87 ? -9.859 -4.365 13.252 1.00 95.19 87 THR A N 1
ATOM 652 C CA . THR A 1 87 ? -8.599 -4.364 13.995 1.00 95.19 87 THR A CA 1
ATOM 653 C C . THR A 1 87 ? -7.433 -4.123 13.044 1.00 95.19 87 THR A C 1
ATOM 655 O O . THR A 1 87 ? -7.486 -4.469 11.862 1.00 95.19 87 THR A O 1
ATOM 658 N N . THR A 1 88 ? -6.325 -3.582 13.560 1.00 93.94 88 THR A N 1
ATOM 659 C CA . THR A 1 88 ? -5.091 -3.382 12.772 1.00 93.94 88 THR A CA 1
ATOM 660 C C . THR A 1 88 ? -4.601 -4.678 12.116 1.00 93.94 88 THR A C 1
ATOM 662 O O . THR A 1 88 ? -4.093 -4.650 10.996 1.00 93.94 88 THR A O 1
ATOM 665 N N . ALA A 1 89 ? -4.751 -5.819 12.797 1.00 94.50 89 ALA A N 1
ATOM 666 C CA . ALA A 1 89 ? -4.388 -7.131 12.273 1.00 94.50 89 ALA A CA 1
ATOM 667 C C . ALA A 1 89 ? -5.299 -7.547 11.110 1.00 94.50 89 ALA A C 1
ATOM 669 O O . ALA A 1 89 ? -4.793 -7.899 10.047 1.00 94.50 89 ALA A O 1
ATOM 670 N N . LYS A 1 90 ? -6.625 -7.438 11.280 1.00 93.50 90 LYS A N 1
ATOM 671 C CA . LYS A 1 90 ? -7.596 -7.772 10.230 1.00 93.50 90 LYS A CA 1
ATOM 672 C C . LYS A 1 90 ? -7.397 -6.898 8.993 1.00 93.50 90 LYS A C 1
ATOM 674 O O . LYS A 1 90 ? -7.333 -7.427 7.889 1.00 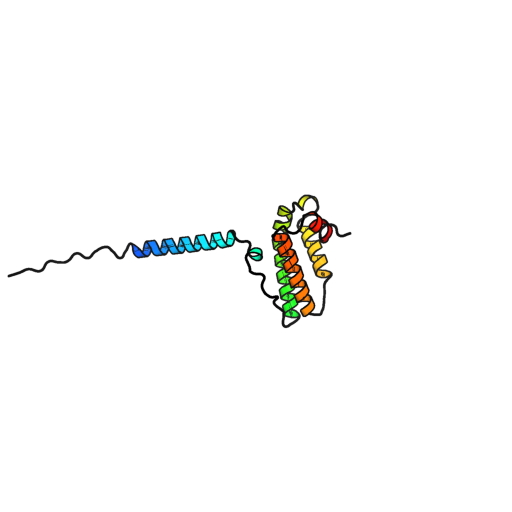93.50 90 LYS A O 1
ATOM 679 N N . PHE A 1 91 ? -7.196 -5.595 9.178 1.00 94.25 91 PHE A N 1
ATOM 680 C CA . PHE A 1 91 ? -6.979 -4.674 8.066 1.00 94.25 91 PHE A CA 1
ATOM 681 C C . PHE A 1 91 ? -5.695 -4.992 7.278 1.00 94.25 91 PHE A C 1
ATOM 683 O O . PHE A 1 91 ? -5.718 -5.027 6.050 1.00 94.25 91 PHE A O 1
ATOM 690 N N . ARG A 1 92 ? -4.584 -5.332 7.953 1.00 94.69 92 ARG A N 1
ATOM 691 C CA . ARG A 1 92 ? -3.362 -5.807 7.270 1.00 94.69 92 ARG A CA 1
ATOM 692 C C . ARG A 1 92 ? -3.589 -7.102 6.493 1.00 94.69 92 ARG A C 1
ATOM 694 O O . ARG A 1 92 ? -3.066 -7.232 5.389 1.00 94.69 92 ARG A O 1
ATOM 701 N N . SER A 1 93 ? -4.350 -8.044 7.048 1.00 94.00 93 SER A N 1
ATOM 702 C CA . SER A 1 93 ? -4.685 -9.296 6.360 1.00 94.00 93 SER A CA 1
ATOM 703 C C . SER A 1 93 ? -5.518 -9.045 5.103 1.00 94.00 93 SER A C 1
ATOM 705 O O . SER A 1 93 ? -5.179 -9.576 4.052 1.00 94.00 93 SER A O 1
ATOM 707 N N . GLN A 1 94 ? -6.522 -8.167 5.177 1.00 92.69 94 GLN A N 1
ATOM 708 C CA . GLN A 1 94 ? -7.365 -7.798 4.033 1.00 92.69 94 GLN A CA 1
ATOM 709 C C . GLN A 1 94 ? -6.570 -7.105 2.921 1.00 92.69 94 GLN A C 1
ATOM 711 O O . GLN A 1 94 ? -6.745 -7.417 1.744 1.00 92.69 94 GLN A O 1
ATOM 716 N N . LEU A 1 95 ? -5.638 -6.218 3.281 1.00 93.38 95 LEU A N 1
ATOM 717 C CA . LEU A 1 95 ? -4.702 -5.630 2.318 1.00 93.38 95 LEU A CA 1
ATOM 718 C C . LEU A 1 95 ? -3.797 -6.693 1.680 1.00 93.38 95 LEU A C 1
ATOM 720 O O . LEU A 1 95 ? -3.500 -6.612 0.492 1.00 93.38 95 LEU A O 1
ATOM 724 N N . ALA A 1 96 ? -3.361 -7.695 2.449 1.00 93.00 96 ALA A N 1
ATOM 725 C CA . ALA A 1 96 ? -2.567 -8.799 1.920 1.00 93.00 96 ALA A CA 1
ATOM 726 C C . ALA A 1 96 ? -3.377 -9.685 0.957 1.00 93.00 96 ALA A C 1
ATOM 728 O O . ALA A 1 96 ? -2.816 -10.180 -0.018 1.00 93.00 96 ALA A O 1
ATOM 729 N N . ASP A 1 97 ? -4.674 -9.879 1.214 1.00 92.75 97 ASP A N 1
ATOM 730 C CA . ASP A 1 97 ? -5.583 -10.584 0.305 1.00 92.75 97 ASP A CA 1
ATOM 731 C C . ASP A 1 97 ? -5.757 -9.818 -1.007 1.00 92.75 97 ASP A C 1
ATOM 733 O O . ASP A 1 97 ? -5.602 -10.413 -2.070 1.00 92.75 97 ASP A O 1
ATOM 737 N N . GLU A 1 98 ? -5.980 -8.499 -0.951 1.00 90.19 98 GLU A N 1
ATOM 738 C CA . GLU A 1 98 ? -6.014 -7.648 -2.150 1.00 90.19 98 GLU A CA 1
ATOM 739 C C . GLU A 1 98 ? -4.702 -7.740 -2.932 1.00 90.19 98 GLU A C 1
ATOM 741 O O . GLU A 1 98 ? -4.714 -7.918 -4.144 1.00 90.19 98 GLU A O 1
ATOM 746 N N . TRP A 1 99 ? -3.560 -7.712 -2.242 1.00 91.56 99 TRP A N 1
ATOM 747 C CA . TRP A 1 99 ? -2.254 -7.842 -2.889 1.00 91.56 99 TRP A CA 1
ATOM 748 C C . TRP A 1 99 ? -2.081 -9.178 -3.618 1.00 91.56 99 TRP A C 1
ATOM 750 O O . TRP A 1 99 ? -1.479 -9.230 -4.688 1.00 91.56 99 TRP A O 1
ATOM 760 N N . ARG A 1 100 ? -2.605 -10.266 -3.041 1.00 91.38 100 ARG A N 1
ATOM 761 C CA . ARG A 1 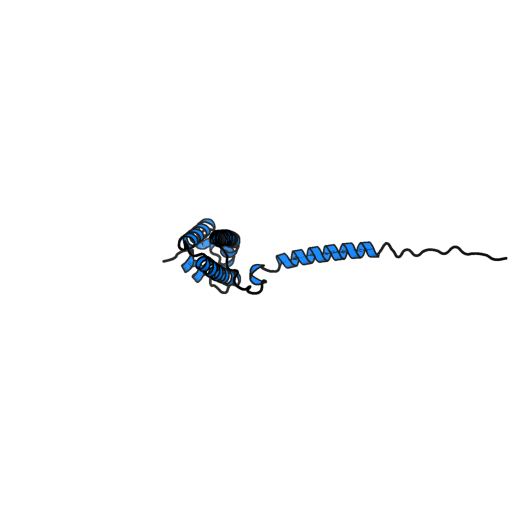100 ? -2.559 -11.609 -3.634 1.00 91.38 100 ARG A CA 1
ATOM 762 C C . ARG A 1 100 ? -3.544 -11.789 -4.788 1.00 91.38 100 ARG A C 1
ATOM 764 O O . ARG A 1 100 ? -3.264 -12.599 -5.664 1.00 91.38 100 ARG A O 1
ATOM 771 N N . ARG A 1 101 ? -4.664 -11.054 -4.808 1.00 89.94 101 ARG A N 1
ATOM 772 C CA . ARG A 1 101 ? -5.642 -11.096 -5.913 1.00 89.94 101 ARG A CA 1
ATOM 773 C C . ARG A 1 101 ? -5.033 -10.667 -7.249 1.00 89.94 101 ARG A C 1
ATOM 775 O O . ARG A 1 101 ? -5.457 -11.166 -8.284 1.00 89.94 101 ARG A O 1
ATOM 782 N N . HIS A 1 102 ? -4.031 -9.788 -7.225 1.00 87.44 102 HIS A N 1
ATOM 783 C CA . HIS A 1 102 ? -3.394 -9.226 -8.421 1.00 87.44 102 HIS A CA 1
ATOM 784 C C . HIS A 1 102 ? -2.046 -9.885 -8.762 1.00 87.44 102 HIS A C 1
ATOM 786 O O . HIS A 1 102 ? -1.111 -9.205 -9.189 1.00 87.44 102 HIS A O 1
ATOM 792 N N . ASP A 1 103 ? -1.906 -11.203 -8.577 1.00 85.44 103 ASP A N 1
ATOM 793 C CA . ASP A 1 103 ? -0.692 -11.913 -9.007 1.00 85.44 103 ASP A CA 1
ATOM 794 C C . ASP A 1 103 ? -0.638 -12.006 -10.539 1.00 85.44 103 ASP A C 1
ATOM 796 O O . ASP A 1 103 ? -1.509 -12.590 -11.179 1.00 85.44 103 ASP A O 1
ATOM 800 N N . THR A 1 104 ? 0.380 -11.386 -11.135 1.00 89.31 104 THR A N 1
ATOM 801 C CA . THR A 1 104 ? 0.554 -11.300 -12.591 1.00 89.31 104 THR A CA 1
ATOM 802 C C . THR A 1 104 ? 1.997 -11.640 -12.964 1.00 89.31 104 THR A C 1
ATOM 804 O O . THR A 1 104 ? 2.941 -11.322 -12.235 1.00 89.31 104 THR A O 1
ATOM 807 N N . THR A 1 105 ? 2.189 -12.291 -14.113 1.00 89.75 105 THR A N 1
ATOM 808 C CA . THR A 1 105 ? 3.514 -12.666 -14.641 1.00 89.75 105 THR A CA 1
ATOM 809 C C . THR A 1 105 ? 4.185 -11.561 -15.454 1.00 89.75 105 THR A C 1
ATOM 811 O O . THR A 1 105 ? 5.388 -11.627 -15.688 1.00 89.75 105 THR A O 1
ATOM 814 N N . ASP A 1 106 ? 3.443 -10.535 -15.859 1.00 92.88 106 ASP A N 1
ATOM 815 C CA . ASP A 1 106 ? 3.938 -9.439 -16.689 1.00 92.88 106 ASP A CA 1
ATOM 816 C C . ASP A 1 106 ? 4.472 -8.292 -15.829 1.00 92.88 106 ASP A C 1
ATOM 818 O O . ASP A 1 106 ? 3.728 -7.573 -15.160 1.00 92.88 106 ASP A O 1
ATOM 822 N N . TYR A 1 107 ? 5.790 -8.088 -15.859 1.00 91.75 107 TYR A N 1
ATOM 823 C CA . TYR A 1 107 ? 6.446 -7.073 -15.031 1.00 91.75 107 TYR A CA 1
ATOM 824 C C . TYR A 1 107 ? 6.014 -5.619 -15.321 1.00 91.75 107 TYR A C 1
ATOM 826 O O . TYR A 1 107 ? 5.874 -4.874 -14.349 1.00 91.75 107 TYR A O 1
ATOM 834 N N . PRO A 1 108 ? 5.708 -5.187 -16.568 1.00 91.56 108 PRO A N 1
ATOM 835 C CA . PRO A 1 108 ? 5.229 -3.823 -16.800 1.00 91.56 108 PRO A CA 1
ATOM 836 C C . PRO A 1 108 ? 3.852 -3.582 -16.171 1.00 91.56 108 PRO A C 1
ATOM 838 O O . PRO A 1 108 ? 3.562 -2.480 -15.709 1.00 91.56 108 PRO A O 1
ATOM 841 N N . VAL A 1 109 ? 3.011 -4.622 -16.108 1.00 93.06 109 VAL A N 1
ATOM 842 C CA . VAL A 1 109 ? 1.695 -4.553 -15.459 1.00 93.06 109 VAL A CA 1
ATOM 843 C C . VAL A 1 109 ? 1.863 -4.353 -13.956 1.00 93.06 109 VAL A C 1
ATOM 845 O O . VAL A 1 109 ? 1.191 -3.495 -13.385 1.00 93.06 109 VAL A O 1
ATOM 848 N N . ILE A 1 110 ? 2.814 -5.063 -13.334 1.00 92.88 110 ILE A N 1
ATOM 849 C CA . ILE A 1 110 ? 3.157 -4.875 -11.917 1.00 92.88 110 ILE A CA 1
ATOM 850 C C . ILE A 1 110 ? 3.565 -3.421 -11.654 1.00 92.88 110 ILE A C 1
ATOM 852 O O . ILE A 1 110 ? 3.083 -2.825 -10.695 1.00 92.88 110 ILE A O 1
ATOM 856 N N . ASP A 1 111 ? 4.403 -2.818 -12.497 1.00 92.38 111 ASP A N 1
ATOM 857 C CA . ASP A 1 111 ? 4.832 -1.428 -12.298 1.00 92.38 111 ASP A CA 1
ATOM 858 C C . ASP A 1 111 ? 3.682 -0.422 -12.439 1.00 92.38 111 ASP A C 1
ATOM 860 O O . ASP A 1 111 ? 3.569 0.505 -11.635 1.00 92.38 111 ASP A O 1
ATOM 864 N N . VAL A 1 112 ? 2.779 -0.623 -13.405 1.00 92.06 112 VAL A N 1
ATOM 865 C CA . VAL A 1 112 ? 1.573 0.211 -13.539 1.00 92.06 112 VAL A CA 1
ATOM 866 C C . VAL A 1 112 ? 0.655 0.046 -12.324 1.00 92.06 112 VAL A C 1
ATOM 868 O O . VAL A 1 112 ? 0.115 1.034 -11.823 1.00 92.06 112 VAL A O 1
ATOM 871 N N . MET A 1 113 ? 0.489 -1.177 -11.815 1.00 92.50 113 MET A N 1
ATOM 872 C CA . MET A 1 113 ? -0.273 -1.436 -10.590 1.00 92.50 113 MET A CA 1
ATOM 873 C C . MET A 1 113 ? 0.371 -0.765 -9.373 1.00 92.50 113 MET A C 1
ATOM 875 O O . MET A 1 113 ? -0.336 -0.140 -8.586 1.00 92.50 113 MET A O 1
ATOM 879 N N . LEU A 1 114 ? 1.700 -0.817 -9.239 1.00 92.25 114 LEU A N 1
ATOM 880 C CA . LEU A 1 114 ? 2.425 -0.137 -8.163 1.00 92.25 114 LEU A CA 1
ATOM 881 C C . LEU A 1 114 ? 2.282 1.380 -8.243 1.00 92.25 114 LEU A C 1
ATOM 883 O O . LEU A 1 114 ? 2.108 2.032 -7.216 1.00 92.25 114 LEU A O 1
ATOM 887 N N . PHE A 1 115 ? 2.310 1.944 -9.449 1.00 91.69 115 PHE A N 1
ATOM 888 C CA . PHE A 1 115 ? 2.071 3.366 -9.653 1.00 91.69 115 PHE A CA 1
ATOM 889 C C . PHE A 1 115 ? 0.655 3.770 -9.221 1.00 91.69 115 PHE A C 1
ATOM 891 O O . PHE A 1 115 ? 0.501 4.711 -8.442 1.00 91.69 115 PHE A O 1
ATOM 898 N N . LYS A 1 116 ? -0.371 3.021 -9.646 1.00 91.75 116 LYS A N 1
ATOM 899 C CA . LYS A 1 116 ? -1.764 3.244 -9.222 1.00 91.75 116 LYS A CA 1
ATOM 900 C C . LYS A 1 116 ? -1.922 3.119 -7.705 1.00 91.75 116 LYS A C 1
ATOM 902 O O . LYS A 1 116 ? -2.491 4.005 -7.076 1.00 91.75 116 LYS A O 1
ATOM 907 N N . ALA A 1 117 ? -1.360 2.069 -7.107 1.00 92.12 117 ALA A N 1
ATOM 908 C CA . ALA A 1 117 ? -1.401 1.858 -5.662 1.00 92.12 117 ALA A CA 1
ATOM 909 C C . ALA A 1 117 ? -0.705 2.994 -4.895 1.00 92.12 117 ALA A C 1
ATOM 911 O O . ALA A 1 117 ? -1.203 3.444 -3.866 1.00 92.12 117 ALA A O 1
ATOM 912 N N . SER A 1 118 ? 0.421 3.502 -5.406 1.00 91.38 118 SER A N 1
ATOM 913 C CA . SER A 1 118 ? 1.116 4.658 -4.830 1.00 91.38 118 SER A CA 1
ATOM 914 C C . SER A 1 118 ? 0.231 5.908 -4.825 1.00 91.38 118 SER A C 1
ATOM 916 O O . SER A 1 118 ? 0.127 6.587 -3.805 1.00 91.38 118 SER A O 1
ATOM 918 N N . GLN A 1 119 ? -0.473 6.178 -5.928 1.00 90.81 119 GLN A N 1
ATOM 919 C CA . GLN A 1 119 ? -1.414 7.299 -6.008 1.00 90.81 119 GLN A CA 1
ATOM 920 C C . GLN A 1 119 ? -2.585 7.151 -5.033 1.00 90.81 119 GLN A C 1
ATOM 922 O O . GLN A 1 119 ? -2.956 8.125 -4.380 1.00 90.81 119 GLN A O 1
ATOM 927 N N . GLU A 1 120 ? -3.144 5.947 -4.893 1.00 91.56 120 GLU A N 1
ATOM 928 C CA . GLU A 1 120 ? -4.217 5.686 -3.927 1.00 91.56 120 GLU A CA 1
ATOM 929 C C . GLU A 1 120 ? -3.751 5.920 -2.483 1.00 91.56 120 GLU A C 1
ATOM 931 O O . GLU A 1 120 ? -4.455 6.568 -1.707 1.00 91.56 120 GLU A O 1
ATOM 936 N N . VAL A 1 121 ? -2.539 5.473 -2.133 1.00 90.62 121 VAL A N 1
ATOM 937 C CA . VAL A 1 121 ? -1.945 5.723 -0.810 1.00 90.62 121 VAL A CA 1
ATOM 938 C C . VAL A 1 121 ? -1.738 7.218 -0.581 1.00 90.62 121 VAL A C 1
ATOM 940 O O . VAL A 1 121 ? -2.133 7.721 0.466 1.00 90.62 121 VAL A O 1
ATOM 943 N N . VAL A 1 122 ? -1.190 7.953 -1.553 1.00 90.31 122 VAL A N 1
ATOM 944 C CA . VAL A 1 122 ? -1.024 9.414 -1.454 1.00 90.31 122 VAL A CA 1
ATOM 945 C C . VAL A 1 122 ? -2.374 10.112 -1.281 1.00 90.31 122 VAL A C 1
ATOM 947 O O . VAL A 1 122 ? -2.502 10.991 -0.432 1.00 90.31 122 VAL A O 1
ATOM 950 N N . SER A 1 123 ? -3.400 9.689 -2.019 1.00 90.44 123 SER A N 1
ATOM 951 C CA . SER A 1 123 ? -4.757 10.228 -1.900 1.00 90.44 123 SER A CA 1
ATOM 952 C C . SER A 1 123 ? -5.366 9.976 -0.514 1.00 90.44 123 SER A C 1
ATOM 954 O O . SER A 1 123 ? -6.053 10.848 0.022 1.00 90.44 123 SER A O 1
ATOM 956 N N . ALA A 1 124 ? -5.101 8.813 0.088 1.00 90.69 124 ALA A N 1
ATOM 957 C CA . ALA A 1 124 ? -5.502 8.518 1.461 1.00 90.69 124 ALA A CA 1
ATOM 958 C C . ALA A 1 124 ? -4.700 9.335 2.485 1.00 90.69 124 ALA A C 1
ATOM 960 O O . ALA A 1 124 ? -5.257 9.866 3.442 1.00 90.69 124 ALA A O 1
ATOM 961 N N . MET A 1 125 ? -3.396 9.504 2.268 1.00 89.38 125 MET A N 1
ATOM 962 C CA . MET A 1 125 ? -2.544 10.315 3.140 1.00 89.38 125 MET A CA 1
ATOM 963 C C . MET A 1 125 ? -2.898 11.805 3.103 1.00 89.38 125 MET A C 1
ATOM 965 O O . MET A 1 125 ? -2.809 12.480 4.123 1.00 89.38 125 MET A O 1
ATOM 969 N N . ALA A 1 126 ? -3.339 12.308 1.951 1.00 88.81 126 ALA A N 1
ATOM 970 C CA . ALA A 1 126 ? -3.785 13.685 1.759 1.00 88.81 126 ALA A CA 1
ATOM 971 C C . ALA A 1 126 ? -5.238 13.937 2.209 1.00 88.81 126 ALA A C 1
ATOM 973 O O . ALA A 1 126 ? -5.761 15.026 1.996 1.00 88.81 126 ALA A O 1
ATOM 974 N N . HIS A 1 127 ? -5.918 12.945 2.796 1.00 89.00 127 HIS A N 1
ATOM 975 C CA . HIS A 1 127 ? -7.333 13.034 3.181 1.00 89.00 127 HIS A CA 1
ATOM 976 C C . HIS A 1 127 ? -8.302 13.352 2.035 1.00 89.00 127 HIS A C 1
ATOM 978 O O . HIS A 1 127 ? -9.433 13.770 2.273 1.00 89.00 127 HIS A O 1
ATOM 984 N N . HIS A 1 128 ? -7.903 13.090 0.790 1.00 91.50 128 HIS A N 1
ATOM 985 C CA . HIS A 1 128 ? -8.795 13.219 -0.361 1.00 91.50 128 HIS A CA 1
ATOM 986 C C . HIS A 1 128 ? -9.811 12.070 -0.417 1.00 91.50 128 HIS A C 1
ATOM 988 O O . HIS A 1 128 ? -10.900 12.225 -0.964 1.00 91.50 128 HIS A O 1
ATOM 994 N N . THR A 1 129 ? -9.487 10.915 0.174 1.00 88.94 129 THR A N 1
ATOM 995 C CA . THR A 1 129 ? -10.449 9.822 0.357 1.00 88.94 129 THR A CA 1
ATOM 996 C C . THR A 1 129 ? -11.201 9.973 1.674 1.00 88.94 129 THR A C 1
ATOM 998 O O . THR A 1 129 ? -10.590 10.162 2.727 1.00 88.94 129 THR A O 1
ATOM 1001 N N . GLN A 1 130 ? -12.523 9.815 1.630 1.00 92.94 130 GLN A N 1
ATOM 1002 C CA . GLN A 1 130 ? -13.382 9.791 2.815 1.00 92.94 130 GLN A CA 1
ATOM 1003 C C . GLN A 1 130 ? -13.373 8.419 3.510 1.00 92.94 130 GLN A C 1
ATOM 1005 O O . GLN A 1 130 ? -13.146 7.389 2.873 1.00 92.94 130 GLN A O 1
ATOM 1010 N N . ARG A 1 131 ? -13.690 8.394 4.817 1.00 93.94 131 ARG A N 1
ATOM 1011 C CA . ARG A 1 131 ? -13.721 7.170 5.647 1.00 93.94 131 ARG A CA 1
ATOM 1012 C C . ARG A 1 131 ? -14.557 6.054 5.020 1.00 93.94 131 ARG A C 1
ATOM 1014 O O . ARG A 1 131 ? -14.119 4.908 4.993 1.00 93.94 131 ARG A O 1
ATOM 1021 N N . HIS A 1 132 ? -15.747 6.380 4.520 1.00 92.19 132 HIS A N 1
ATOM 1022 C CA . HIS A 1 132 ? -16.664 5.371 3.995 1.00 92.19 132 HIS A CA 1
ATOM 1023 C C . HIS A 1 132 ? -16.078 4.640 2.772 1.00 92.19 132 HIS A C 1
ATOM 1025 O O . HIS A 1 132 ? -16.235 3.429 2.671 1.00 92.19 132 HIS A O 1
ATOM 1031 N N . HIS A 1 133 ? -15.294 5.318 1.920 1.00 91.56 133 HIS A N 1
ATOM 1032 C CA . HIS A 1 133 ? -14.602 4.672 0.798 1.00 91.56 133 HIS A CA 1
ATOM 1033 C C . HIS A 1 133 ? -13.578 3.629 1.259 1.00 91.56 133 HIS A C 1
ATOM 1035 O O . HIS A 1 133 ? -13.469 2.564 0.655 1.00 91.56 133 HIS A O 1
ATOM 1041 N N . ILE A 1 134 ? -12.842 3.908 2.340 1.00 91.00 134 ILE A N 1
ATOM 1042 C CA . ILE A 1 134 ? -11.862 2.963 2.895 1.00 91.00 134 ILE A CA 1
ATOM 1043 C C . ILE A 1 134 ? -12.573 1.734 3.469 1.00 91.00 134 ILE A C 1
ATOM 1045 O O . ILE A 1 134 ? -12.120 0.606 3.267 1.00 91.00 134 ILE A O 1
ATOM 1049 N N . ILE A 1 135 ? -13.704 1.946 4.149 1.00 91.94 135 ILE A N 1
ATOM 1050 C CA . ILE A 1 135 ? -14.489 0.863 4.746 1.00 91.94 135 ILE A CA 1
ATOM 1051 C C . ILE A 1 135 ? -15.048 -0.060 3.664 1.00 91.94 135 ILE A C 1
ATOM 1053 O O . ILE A 1 135 ? -14.772 -1.260 3.702 1.00 91.94 135 ILE A O 1
ATOM 1057 N N . THR A 1 136 ? -15.775 0.490 2.689 1.00 91.69 136 THR A N 1
ATOM 1058 C CA . THR A 1 136 ? -16.403 -0.294 1.617 1.00 91.69 136 THR A CA 1
ATOM 1059 C C . THR A 1 136 ? -15.368 -1.044 0.784 1.00 91.69 136 THR A C 1
ATOM 1061 O O . THR A 1 136 ? -15.610 -2.171 0.378 1.00 91.69 136 THR A O 1
ATOM 1064 N N . ARG A 1 137 ? -14.187 -0.460 0.542 1.00 88.19 137 ARG A N 1
ATOM 1065 C CA . ARG A 1 137 ? -13.190 -1.082 -0.338 1.00 88.19 137 ARG A CA 1
ATOM 1066 C C . ARG A 1 137 ? -12.333 -2.147 0.343 1.00 88.19 137 ARG A C 1
ATOM 1068 O O . ARG A 1 137 ? -12.018 -3.154 -0.282 1.00 88.19 137 ARG A O 1
ATOM 1075 N N . PHE A 1 138 ? -11.910 -1.921 1.587 1.00 86.50 138 PHE A N 1
ATOM 1076 C CA . PHE A 1 138 ? -10.883 -2.762 2.216 1.00 86.50 138 PHE A CA 1
ATOM 1077 C C . PHE A 1 138 ? -11.334 -3.467 3.495 1.00 86.50 138 PHE A C 1
ATOM 1079 O O . PHE A 1 138 ? -10.732 -4.474 3.858 1.00 86.50 138 PHE A O 1
ATOM 1086 N N . VAL A 1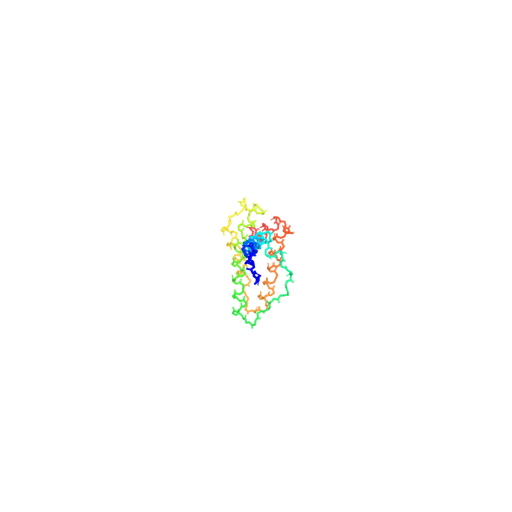 139 ? -12.357 -2.959 4.190 1.00 84.38 139 VAL A N 1
ATOM 1087 C CA . VAL A 1 139 ? -12.780 -3.489 5.499 1.00 84.38 139 VAL A CA 1
ATOM 1088 C C . VAL A 1 139 ? -13.978 -4.424 5.381 1.00 84.38 139 VAL A C 1
ATOM 1090 O O . VAL A 1 139 ? -14.000 -5.473 6.027 1.00 84.38 139 VAL A O 1
ATOM 1093 N N . SER A 1 140 ? -14.959 -4.060 4.563 1.00 80.81 140 SER A N 1
ATOM 1094 C CA . SER A 1 140 ? -16.133 -4.880 4.269 1.00 80.81 140 SER A CA 1
ATOM 1095 C C . SER A 1 140 ? -16.469 -4.759 2.783 1.00 80.81 140 SER A C 1
ATOM 1097 O O . SER A 1 140 ? -17.442 -4.084 2.449 1.00 80.81 140 SER A O 1
ATOM 1099 N N . PRO A 1 141 ? -15.640 -5.345 1.899 1.00 69.81 141 PRO A N 1
ATOM 1100 C CA . PRO A 1 141 ? -16.016 -5.474 0.499 1.00 69.81 141 PRO A CA 1
ATOM 1101 C C . PRO A 1 141 ? -17.293 -6.319 0.413 1.00 69.81 141 PRO A C 1
ATOM 1103 O O . PRO A 1 141 ? -17.375 -7.352 1.084 1.00 69.81 141 PRO A O 1
ATOM 1106 N N . GLU A 1 142 ? -18.285 -5.833 -0.335 1.00 58.62 142 GLU A N 1
ATOM 1107 C CA . GLU A 1 142 ? -19.471 -6.621 -0.709 1.00 58.62 142 GLU A CA 1
ATOM 1108 C C . GLU A 1 142 ? -19.090 -7.867 -1.521 1.00 58.62 142 GLU A C 1
ATOM 1110 O O . GLU A 1 142 ? -18.081 -7.813 -2.268 1.00 58.62 142 GLU A O 1
#

Secondary structure (DSSP, 8-state):
----PPPPPP--STTHHHHHHHHHHHHHHHHHHHHHHS-HHHHS--PPPPPPSSHHHHHHHHHHHHHHHHHHHHHHHHHTTGGGT--HHHHHHHHHHHHHHT--S-HHHHHHHHHHHHHHHHHHHTT-S-HHHHIIIIIS--